Protein AF-A0A432FSB7-F1 (afdb_monomer)

Sequence (83 aa):
MAVRHGHQQIAQQRWRGLRVLAVDGSTGRLPDFPAIEEYFGKPSGSGVPLARFSRLFDVLNDQILHADMVPYATGERELAAEY

pLDDT: mean 90.81, std 13.8, range [42.16, 98.56]

Radius of gyration: 18.88 Å; Cα contacts (8 Å, |Δi|>4): 134; chains: 1; bounding box: 34×49×45 Å

Secondary structure (DSSP, 8-state):
----------PPP-BTTB--EEEEEEEEE----HHHHHHH---TT-SS-EEEEEEEEETTTTEEEEEEEEETTS-HHHHHTT-

Structure (mmCIF, N/CA/C/O backbone):
data_AF-A0A432FSB7-F1
#
_entry.id   AF-A0A432FSB7-F1
#
loop_
_atom_site.group_PDB
_atom_site.id
_atom_site.type_symbol
_atom_site.label_atom_id
_atom_site.label_alt_id
_atom_site.label_comp_id
_atom_site.label_asym_id
_atom_site.label_entity_id
_atom_site.label_seq_id
_atom_site.pdbx_PDB_ins_code
_atom_site.Cartn_x
_atom_site.Cartn_y
_atom_site.Cartn_z
_atom_site.occupancy
_atom_site.B_iso_or_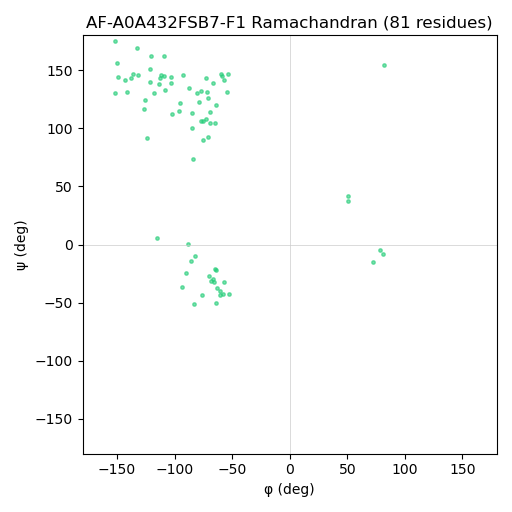equiv
_atom_site.auth_seq_id
_atom_site.auth_comp_id
_atom_site.auth_asym_id
_atom_site.auth_atom_id
_atom_site.pdbx_PDB_model_num
ATOM 1 N N . MET A 1 1 ? -3.075 -40.675 28.203 1.00 42.16 1 MET A N 1
ATOM 2 C CA . MET A 1 1 ? -2.991 -39.241 28.553 1.00 42.16 1 MET A CA 1
ATOM 3 C C . MET A 1 1 ? -3.866 -38.472 27.580 1.00 42.16 1 MET A C 1
ATOM 5 O O . MET A 1 1 ? -3.651 -38.599 26.385 1.00 42.16 1 MET A O 1
ATOM 9 N N . ALA A 1 2 ? -4.900 -37.778 28.055 1.00 43.78 2 ALA A N 1
ATOM 10 C CA . ALA A 1 2 ? -5.807 -37.033 27.183 1.00 43.78 2 ALA A CA 1
ATOM 11 C C . ALA A 1 2 ? -5.218 -35.643 26.903 1.00 43.78 2 ALA A C 1
ATOM 13 O O . ALA A 1 2 ? -5.096 -34.830 27.818 1.00 43.78 2 ALA A O 1
ATOM 14 N N . VAL A 1 3 ? -4.833 -35.380 25.654 1.00 50.31 3 VAL A N 1
ATOM 15 C CA . VAL A 1 3 ? -4.394 -34.051 25.214 1.00 50.31 3 VAL A CA 1
ATOM 16 C C . VAL A 1 3 ? -5.639 -33.177 25.072 1.00 50.31 3 VAL A C 1
ATOM 18 O O . VAL A 1 3 ? -6.446 -33.358 24.161 1.00 50.31 3 VAL A O 1
ATOM 21 N N . ARG A 1 4 ? -5.836 -32.251 26.015 1.00 53.12 4 ARG A N 1
ATOM 22 C CA . ARG A 1 4 ? -6.874 -31.221 25.916 1.00 53.12 4 ARG A CA 1
ATOM 23 C C . ARG A 1 4 ? -6.390 -30.155 24.938 1.00 53.12 4 ARG A C 1
ATOM 25 O O . ARG A 1 4 ? -5.520 -29.360 25.274 1.00 53.12 4 ARG A O 1
ATOM 32 N N . HIS A 1 5 ? -6.966 -30.130 23.743 1.00 56.41 5 HIS A N 1
ATOM 33 C CA . HIS A 1 5 ? -6.810 -29.016 22.814 1.00 56.41 5 HIS A CA 1
ATOM 34 C C . HIS A 1 5 ? -7.683 -27.861 23.316 1.00 56.41 5 HIS A C 1
ATOM 36 O O . HIS A 1 5 ? -8.875 -27.793 23.027 1.00 56.41 5 HIS A O 1
ATOM 42 N N . GLY A 1 6 ? -7.117 -26.996 24.157 1.00 54.47 6 GLY A N 1
ATOM 43 C CA . GLY A 1 6 ? -7.775 -25.761 24.566 1.00 54.47 6 GLY A CA 1
ATOM 44 C C . GLY A 1 6 ? -7.762 -24.777 23.402 1.00 54.47 6 GLY A C 1
ATOM 45 O O . GLY A 1 6 ? -6.710 -24.247 23.064 1.00 54.47 6 GLY A O 1
ATOM 46 N N . HIS A 1 7 ? -8.916 -24.531 22.784 1.00 57.38 7 HIS A N 1
ATOM 47 C CA . HIS A 1 7 ? -9.085 -23.405 21.870 1.00 57.38 7 HIS A CA 1
ATOM 48 C C . HIS A 1 7 ? -9.074 -2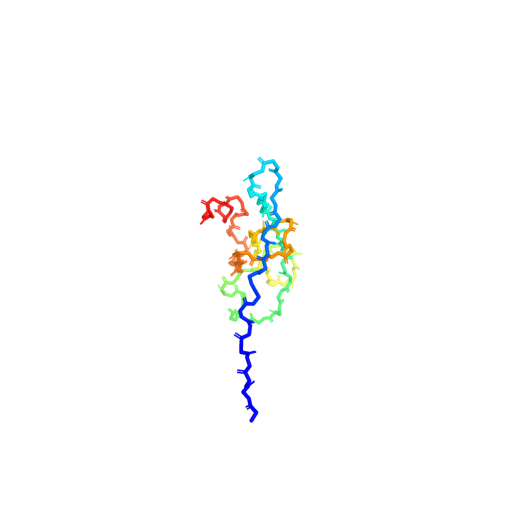2.132 22.728 1.00 57.38 7 HIS A C 1
ATOM 50 O O . HIS A 1 7 ? -10.089 -21.765 23.321 1.00 57.38 7 HIS A O 1
ATOM 56 N N . GLN A 1 8 ? -7.905 -21.512 22.902 1.00 61.25 8 GLN A N 1
ATOM 57 C CA . GLN A 1 8 ? -7.835 -20.215 23.563 1.00 61.25 8 GLN A CA 1
ATOM 58 C C . GLN A 1 8 ? -8.465 -19.181 22.634 1.00 61.25 8 GLN A C 1
ATOM 60 O O . GLN A 1 8 ? -7.883 -18.787 21.629 1.00 61.25 8 GLN A O 1
ATOM 65 N N . GLN A 1 9 ? -9.684 -18.768 22.970 1.00 61.12 9 GLN A N 1
ATOM 66 C CA . GLN A 1 9 ? -10.296 -17.583 22.390 1.00 61.12 9 GLN A CA 1
ATOM 67 C C . GLN A 1 9 ? -9.465 -16.379 22.837 1.00 61.12 9 GLN A C 1
ATOM 69 O O . GLN A 1 9 ? -9.518 -15.984 24.002 1.00 61.12 9 GLN A O 1
ATOM 74 N N . ILE A 1 10 ? -8.653 -15.831 21.932 1.00 70.25 10 ILE A N 1
ATOM 75 C CA . ILE A 1 10 ? -7.957 -14.570 22.179 1.00 70.25 10 ILE A CA 1
ATOM 76 C C . ILE A 1 10 ? -9.030 -13.482 22.185 1.00 70.25 10 ILE A C 1
ATOM 78 O O . ILE A 1 10 ? -9.691 -13.240 21.174 1.00 70.25 10 ILE A O 1
ATOM 82 N N . ALA A 1 11 ? -9.247 -12.859 23.342 1.00 81.88 11 ALA A N 1
ATOM 83 C CA . ALA A 1 11 ? -10.181 -11.750 23.453 1.00 81.88 11 ALA A CA 1
ATOM 84 C C . ALA A 1 11 ? -9.670 -10.571 22.607 1.00 81.88 11 ALA A C 1
ATOM 86 O O . ALA A 1 11 ? -8.576 -10.069 22.854 1.00 81.88 11 ALA A O 1
ATOM 87 N N . GLN A 1 12 ? -10.457 -10.133 21.619 1.00 89.44 12 GLN A N 1
ATOM 88 C CA . GLN A 1 12 ? -10.119 -8.959 20.808 1.00 89.44 12 GLN A CA 1
ATOM 89 C C . GLN A 1 12 ? -10.263 -7.680 21.635 1.00 89.44 12 GLN A C 1
ATOM 91 O O . GLN A 1 12 ? -11.335 -7.395 22.180 1.00 89.44 12 GLN A O 1
ATOM 96 N N . GLN A 1 13 ? -9.201 -6.881 21.679 1.00 95.88 13 GLN A N 1
ATOM 97 C CA . GLN A 1 13 ? -9.213 -5.549 22.264 1.00 95.88 13 GLN A CA 1
ATOM 98 C C . GLN A 1 13 ? -10.102 -4.610 21.438 1.00 95.88 13 GLN A C 1
ATOM 100 O O . GLN A 1 13 ? -10.097 -4.638 20.206 1.00 95.88 13 GLN A O 1
ATOM 105 N N . ARG A 1 14 ? -10.886 -3.774 22.128 1.00 96.44 14 ARG A N 1
ATOM 106 C CA . ARG A 1 14 ? -11.829 -2.813 21.536 1.00 96.44 14 ARG A CA 1
ATOM 107 C C . ARG A 1 14 ? -11.758 -1.484 22.272 1.00 96.44 14 ARG A C 1
ATOM 109 O O . ARG A 1 14 ? -11.681 -1.460 23.499 1.00 96.44 14 ARG A O 1
ATOM 116 N N . TRP A 1 15 ? -11.885 -0.377 21.548 1.00 96.62 15 TRP A N 1
ATOM 117 C CA . TRP A 1 15 ? -12.017 0.951 22.143 1.00 96.62 15 TRP A CA 1
ATOM 118 C C . TRP A 1 15 ? -13.493 1.324 22.228 1.00 96.62 15 TRP A C 1
ATOM 120 O O . TRP A 1 15 ? -14.163 1.455 21.208 1.00 96.62 15 TRP A O 1
ATOM 130 N N . ARG A 1 16 ? -14.029 1.465 23.447 1.00 96.88 16 ARG A N 1
ATOM 131 C CA . ARG A 1 16 ? -15.455 1.785 23.681 1.00 96.88 16 ARG A CA 1
ATOM 132 C C . ARG A 1 16 ? -16.421 0.861 22.913 1.00 96.88 16 ARG A C 1
ATOM 134 O O . ARG A 1 16 ? -17.438 1.303 22.393 1.00 96.88 16 ARG A O 1
ATOM 141 N N . GLY A 1 17 ? -16.079 -0.426 22.814 1.00 95.75 17 GLY A N 1
ATOM 142 C CA . GLY A 1 17 ? -16.857 -1.432 22.076 1.00 95.75 17 GLY A CA 1
ATOM 143 C C . GLY A 1 17 ? -16.628 -1.448 20.557 1.00 95.75 17 GLY A C 1
ATOM 144 O O . GLY A 1 17 ? -17.063 -2.388 19.888 1.00 95.75 17 GLY A O 1
ATOM 145 N N . LEU A 1 18 ? -15.893 -0.480 20.009 1.00 96.62 18 LEU A N 1
ATOM 146 C CA . LEU A 1 18 ? -15.565 -0.385 18.589 1.00 96.62 18 LEU A CA 1
ATOM 147 C C . LEU A 1 18 ? -14.222 -1.054 18.282 1.00 96.62 18 LEU A C 1
ATOM 149 O O . LEU A 1 18 ? -13.285 -1.025 19.083 1.00 96.62 18 LEU A O 1
ATOM 153 N N . ARG A 1 19 ? -14.137 -1.646 17.090 1.00 95.00 19 ARG A N 1
ATOM 154 C CA . ARG A 1 19 ? -12.872 -2.080 16.498 1.00 95.00 19 ARG A CA 1
ATOM 155 C C . ARG A 1 19 ? -12.205 -0.860 15.868 1.00 95.00 19 ARG A C 1
ATOM 157 O O . ARG A 1 19 ? -12.868 -0.134 15.133 1.00 95.00 19 ARG A O 1
ATOM 164 N N . VAL A 1 20 ? -10.931 -0.628 16.169 1.00 97.19 20 VAL A N 1
ATOM 165 C CA . VAL A 1 20 ? -10.183 0.514 15.627 1.00 97.19 20 VAL A CA 1
ATOM 166 C C . VAL A 1 20 ? -9.288 0.008 14.513 1.00 97.19 20 VAL A C 1
ATOM 168 O O . VAL A 1 20 ? -8.351 -0.749 14.765 1.00 97.19 20 VAL A O 1
ATOM 171 N N . LEU A 1 21 ? -9.609 0.417 13.290 1.00 97.06 21 LEU A N 1
ATOM 172 C CA . LEU A 1 21 ? -8.854 0.061 12.100 1.00 97.06 21 LEU A CA 1
ATOM 173 C C . LEU A 1 21 ? -8.103 1.277 11.572 1.00 97.06 21 LEU A C 1
ATOM 175 O O . LEU A 1 21 ? -8.608 2.398 11.646 1.00 97.06 21 LEU A O 1
ATOM 179 N N . ALA A 1 22 ? -6.915 1.043 11.031 1.00 96.75 22 ALA A N 1
ATOM 180 C CA . ALA A 1 22 ? -6.137 2.057 10.338 1.00 96.75 22 ALA A CA 1
ATOM 181 C C . ALA A 1 22 ? -5.638 1.507 9.007 1.00 96.75 22 ALA A C 1
ATOM 183 O O . ALA A 1 22 ? -5.321 0.323 8.899 1.00 96.75 22 ALA A O 1
ATOM 184 N N . VAL A 1 23 ? -5.556 2.386 8.015 1.00 95.94 23 VAL A N 1
ATOM 185 C CA . VAL A 1 23 ? -4.899 2.104 6.744 1.00 95.94 23 VAL A CA 1
ATOM 186 C C . VAL A 1 23 ? -3.613 2.906 6.701 1.00 95.94 23 VAL A C 1
ATOM 188 O O . VAL A 1 23 ? -3.631 4.095 7.016 1.00 95.94 23 VAL A O 1
ATOM 191 N N . ASP A 1 24 ? -2.521 2.257 6.318 1.00 94.56 24 ASP A N 1
ATOM 192 C CA . ASP A 1 24 ? -1.253 2.925 6.041 1.00 94.56 24 ASP A CA 1
ATOM 193 C C . ASP A 1 24 ? -0.631 2.369 4.758 1.00 94.56 24 ASP A C 1
ATOM 195 O O . ASP A 1 24 ? -0.783 1.184 4.428 1.00 94.56 24 ASP A O 1
ATOM 199 N N . GLY A 1 25 ? 0.058 3.238 4.027 1.00 93.31 25 GLY A N 1
ATOM 200 C CA . GLY A 1 25 ? 0.676 2.934 2.749 1.00 93.31 25 GLY A CA 1
ATOM 201 C C . GLY A 1 25 ? 2.180 3.163 2.752 1.00 93.31 25 GLY A C 1
ATOM 202 O O . GLY A 1 25 ? 2.758 3.836 3.599 1.00 93.31 25 GLY A O 1
ATOM 203 N N . SER A 1 26 ? 2.861 2.572 1.776 1.00 94.50 26 SER 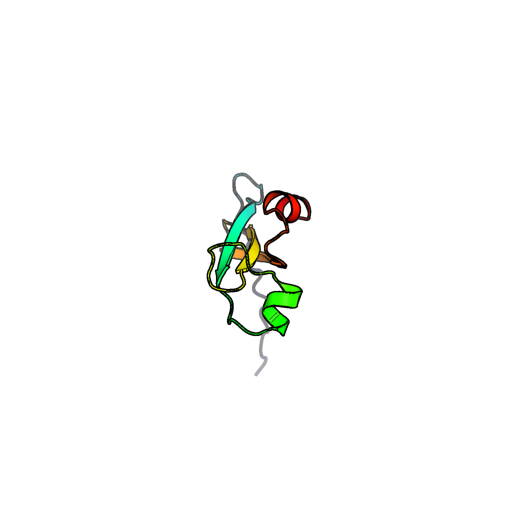A N 1
ATOM 204 C CA . SER A 1 26 ? 4.294 2.805 1.593 1.00 94.50 26 SER A CA 1
ATOM 205 C C . SER A 1 26 ? 4.706 2.635 0.138 1.00 94.50 26 SER A C 1
ATOM 207 O O . SER A 1 26 ? 3.911 2.255 -0.720 1.00 94.50 26 SER A O 1
ATOM 209 N N . THR A 1 27 ? 5.970 2.923 -0.154 1.00 96.38 27 THR A N 1
ATOM 210 C CA . THR A 1 27 ? 6.588 2.661 -1.453 1.00 96.38 27 THR A CA 1
ATOM 211 C C . THR A 1 27 ? 7.855 1.841 -1.251 1.00 96.38 27 THR A C 1
ATOM 213 O O . THR A 1 27 ? 8.741 2.238 -0.498 1.00 96.38 27 THR A O 1
ATOM 216 N N . GLY A 1 28 ? 7.945 0.691 -1.919 1.00 96.25 28 GLY A N 1
ATOM 217 C CA . GLY 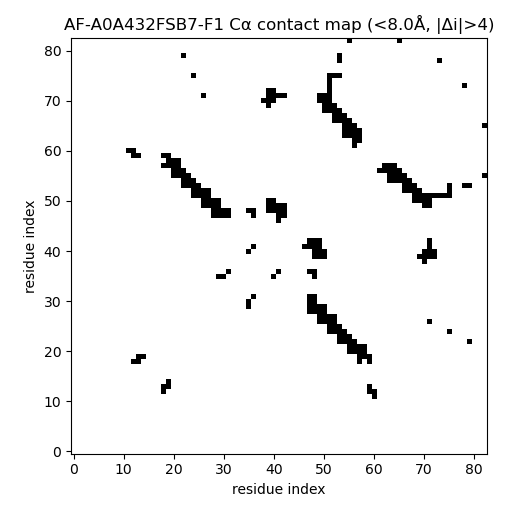A 1 28 ? 9.115 -0.186 -1.859 1.00 96.25 28 GLY A CA 1
ATOM 218 C C . GLY A 1 28 ? 9.983 -0.071 -3.087 1.00 96.25 28 GLY A C 1
ATOM 219 O O . GLY A 1 28 ? 9.470 -0.070 -4.199 1.00 96.25 28 GLY A O 1
ATOM 220 N N . ARG A 1 29 ? 11.299 -0.063 -2.883 1.00 98.06 29 ARG A N 1
ATOM 221 C CA . ARG A 1 29 ? 12.269 -0.283 -3.959 1.00 98.06 29 ARG A CA 1
ATOM 222 C C . ARG A 1 29 ? 12.327 -1.771 -4.281 1.00 98.06 29 ARG A C 1
ATOM 224 O O . ARG A 1 29 ? 12.459 -2.581 -3.365 1.00 98.06 29 ARG A O 1
ATOM 231 N N . LEU A 1 30 ? 12.255 -2.119 -5.559 1.00 98.25 30 LEU A N 1
ATOM 232 C CA . LEU A 1 30 ? 12.348 -3.496 -6.034 1.00 98.25 30 LEU A CA 1
ATOM 233 C C . LEU A 1 30 ? 13.672 -3.736 -6.778 1.00 98.25 30 LEU A C 1
ATOM 235 O O . LEU A 1 30 ? 14.326 -2.775 -7.192 1.00 98.25 30 LEU A O 1
ATOM 239 N N . PRO A 1 31 ? 14.089 -5.003 -6.957 1.00 98.00 31 PRO A N 1
ATOM 240 C CA . PRO A 1 31 ? 15.203 -5.336 -7.838 1.00 98.00 31 PRO A CA 1
ATOM 241 C C . PRO A 1 31 ? 14.964 -4.845 -9.274 1.00 98.00 31 PRO A C 1
ATOM 243 O O . PRO A 1 31 ? 13.851 -4.931 -9.793 1.00 98.00 31 PRO A O 1
ATOM 246 N N . ASP A 1 32 ? 16.018 -4.354 -9.924 1.00 97.38 32 ASP A N 1
ATOM 247 C CA . ASP A 1 32 ? 15.956 -3.796 -11.280 1.00 97.38 32 ASP A CA 1
ATOM 248 C C . ASP A 1 32 ? 16.054 -4.907 -12.339 1.00 97.38 32 ASP A C 1
ATOM 250 O O . ASP A 1 32 ? 17.096 -5.119 -12.960 1.00 97.38 32 ASP A O 1
ATOM 254 N N . PHE A 1 33 ? 14.972 -5.674 -12.489 1.00 97.88 33 PHE A N 1
ATOM 255 C CA . PHE A 1 33 ? 14.824 -6.686 -13.536 1.00 97.88 33 PHE A CA 1
ATOM 256 C C . PHE A 1 33 ? 13.732 -6.272 -14.531 1.00 97.88 33 PHE A C 1
ATOM 258 O O . PHE A 1 33 ? 12.694 -5.778 -14.086 1.00 97.88 33 PHE A O 1
ATOM 265 N N . PRO A 1 34 ? 13.885 -6.555 -15.843 1.00 98.00 34 PRO A N 1
ATOM 266 C CA . PRO A 1 34 ? 12.900 -6.159 -16.854 1.00 98.00 34 PRO A CA 1
ATOM 267 C C . PRO A 1 34 ? 11.464 -6.590 -16.533 1.00 98.00 34 PRO A C 1
ATOM 269 O O . PRO A 1 34 ? 10.553 -5.782 -16.641 1.00 98.00 34 PRO A O 1
ATOM 272 N N . ALA A 1 35 ? 11.264 -7.820 -16.047 1.00 98.31 35 ALA A N 1
ATOM 273 C CA . ALA A 1 35 ? 9.933 -8.324 -15.691 1.00 98.31 35 ALA A CA 1
ATOM 274 C C . ALA A 1 35 ? 9.301 -7.595 -14.486 1.00 98.31 35 ALA A C 1
ATOM 276 O O . ALA A 1 35 ? 8.082 -7.489 -14.384 1.00 98.31 35 ALA A O 1
ATOM 277 N N . ILE A 1 36 ? 10.125 -7.091 -13.560 1.00 98.31 36 ILE A N 1
ATOM 278 C CA . ILE A 1 36 ? 9.649 -6.311 -12.411 1.00 98.31 36 ILE A CA 1
ATOM 279 C C . ILE A 1 36 ? 9.289 -4.899 -12.866 1.00 98.31 36 ILE A C 1
ATOM 281 O O . ILE A 1 36 ? 8.251 -4.385 -12.463 1.00 98.31 36 ILE A O 1
ATOM 285 N N . GLU A 1 37 ? 10.118 -4.284 -13.709 1.00 98.12 37 GLU A N 1
ATOM 286 C CA . GLU A 1 37 ? 9.816 -2.984 -14.310 1.00 98.12 37 GLU A CA 1
ATOM 287 C C . GLU A 1 37 ? 8.536 -3.030 -15.151 1.00 98.12 37 GLU A C 1
ATOM 289 O O . GLU A 1 37 ? 7.699 -2.142 -15.012 1.00 98.12 37 GLU A O 1
ATOM 294 N N . GLU A 1 38 ? 8.352 -4.083 -15.953 1.00 98.31 38 GLU A N 1
ATOM 295 C CA . GLU A 1 38 ? 7.162 -4.290 -16.785 1.00 98.31 38 GLU A CA 1
ATOM 296 C C . GLU A 1 38 ? 5.874 -4.324 -15.954 1.00 98.31 38 GLU A C 1
ATOM 298 O O . GLU A 1 38 ? 4.881 -3.708 -16.335 1.00 98.31 38 GLU A O 1
ATOM 303 N N . TYR A 1 39 ? 5.891 -5.001 -14.803 1.00 98.19 39 TYR A N 1
ATOM 304 C CA . TYR A 1 39 ? 4.710 -5.104 -13.948 1.00 98.19 39 TYR A CA 1
ATOM 305 C C . TYR A 1 39 ? 4.525 -3.889 -13.029 1.00 98.19 39 TYR A C 1
ATOM 307 O O . TYR A 1 39 ? 3.440 -3.317 -12.959 1.00 98.19 39 TYR A O 1
ATOM 315 N N . PHE A 1 40 ? 5.565 -3.494 -12.290 1.00 98.31 40 PHE A N 1
ATOM 316 C CA . PHE A 1 40 ? 5.451 -2.494 -11.222 1.00 98.31 40 PHE A CA 1
ATOM 317 C C . PHE A 1 40 ? 5.675 -1.053 -11.689 1.00 98.31 40 PHE A C 1
ATOM 319 O O . PHE A 1 40 ? 5.170 -0.116 -11.064 1.00 98.31 40 PHE A O 1
ATOM 326 N N . GLY A 1 41 ? 6.409 -0.869 -12.784 1.00 98.19 41 GLY A N 1
ATOM 327 C CA . GLY A 1 41 ? 6.827 0.431 -13.288 1.00 98.19 41 GLY A CA 1
ATOM 328 C C . GLY A 1 41 ? 8.068 0.995 -12.589 1.00 98.19 41 GLY A C 1
ATOM 329 O O . GLY A 1 41 ? 8.368 0.711 -11.426 1.00 98.19 41 GLY A O 1
ATOM 330 N N . LYS A 1 42 ? 8.786 1.853 -13.321 1.00 98.06 42 LYS A N 1
ATOM 331 C CA . LYS A 1 42 ? 9.991 2.567 -12.875 1.00 98.06 42 LYS A CA 1
ATOM 332 C C . LYS A 1 42 ? 9.799 4.076 -13.052 1.00 98.06 42 LYS A C 1
ATOM 334 O O . LYS A 1 42 ? 10.060 4.616 -14.127 1.00 98.06 42 LYS A O 1
ATOM 339 N N . PRO A 1 43 ? 9.302 4.780 -12.021 1.00 96.62 43 PRO A N 1
ATOM 340 C CA . PRO A 1 43 ? 9.040 6.215 -12.100 1.00 96.62 43 PRO A CA 1
ATOM 341 C C . PRO A 1 43 ? 10.304 7.002 -12.440 1.00 96.62 43 PRO A C 1
ATOM 343 O O . PRO A 1 43 ? 11.398 6.648 -11.991 1.00 96.62 43 PRO A O 1
ATOM 346 N N . SER A 1 44 ? 10.169 8.086 -13.203 1.00 96.50 44 SER A N 1
ATOM 347 C CA . SER A 1 44 ? 11.318 8.906 -13.601 1.00 96.50 44 SER A CA 1
ATOM 348 C C . SER A 1 44 ? 12.122 9.371 -12.380 1.00 96.50 44 SER A C 1
ATOM 350 O O . SER A 1 44 ? 11.557 9.835 -11.391 1.00 96.50 44 SER A O 1
ATOM 352 N N . GLY A 1 45 ? 13.445 9.204 -12.429 1.00 95.50 45 GLY A N 1
ATOM 353 C CA . GLY A 1 45 ? 14.355 9.576 -11.340 1.00 95.50 45 GLY A CA 1
ATOM 354 C C . GLY A 1 45 ? 14.428 8.597 -10.157 1.00 95.50 45 GLY A C 1
ATOM 355 O O . GLY A 1 45 ? 15.278 8.781 -9.292 1.00 95.50 45 GLY A O 1
ATOM 356 N N . SER A 1 46 ? 13.613 7.536 -10.114 1.00 96.44 46 SER A N 1
ATOM 357 C CA . SER A 1 46 ? 13.649 6.534 -9.028 1.00 96.44 46 SER A CA 1
ATOM 358 C C . SER A 1 46 ? 14.899 5.640 -9.047 1.00 96.44 46 SER A C 1
ATOM 360 O O . SER A 1 46 ? 15.309 5.104 -8.014 1.00 96.44 46 SER A O 1
ATOM 362 N N . GLY A 1 47 ? 15.490 5.446 -10.230 1.00 96.81 47 GLY A N 1
ATOM 363 C CA . GLY A 1 47 ? 16.636 4.565 -10.467 1.00 96.81 47 GLY A CA 1
ATOM 364 C C . GLY A 1 47 ? 16.326 3.064 -10.403 1.00 96.81 47 GLY A C 1
ATOM 365 O O . GLY A 1 47 ? 17.131 2.281 -10.889 1.00 96.81 47 GLY A O 1
ATOM 366 N N . VAL A 1 48 ? 15.175 2.653 -9.862 1.00 98.19 48 VAL A N 1
ATOM 367 C CA . VAL A 1 48 ? 14.741 1.251 -9.704 1.00 98.19 48 VAL A CA 1
ATOM 368 C C . VAL A 1 48 ? 13.212 1.156 -9.772 1.00 98.19 48 VAL A C 1
ATOM 370 O O . VAL A 1 48 ? 12.547 2.141 -9.444 1.00 98.19 48 VAL A O 1
ATOM 373 N N . PRO A 1 49 ? 12.631 0.001 -10.135 1.00 98.56 49 PRO A N 1
ATOM 374 C CA . PRO A 1 49 ? 11.188 -0.184 -10.070 1.00 98.56 49 PRO A CA 1
ATOM 375 C C . PRO A 1 49 ? 10.665 0.008 -8.646 1.00 98.56 49 PRO A C 1
ATOM 377 O O . PRO A 1 49 ? 11.350 -0.321 -7.668 1.00 98.56 49 PRO A O 1
ATOM 380 N N . LEU A 1 50 ? 9.451 0.542 -8.530 1.00 98.38 50 LEU A N 1
ATOM 381 C CA . LEU A 1 50 ? 8.815 0.811 -7.245 1.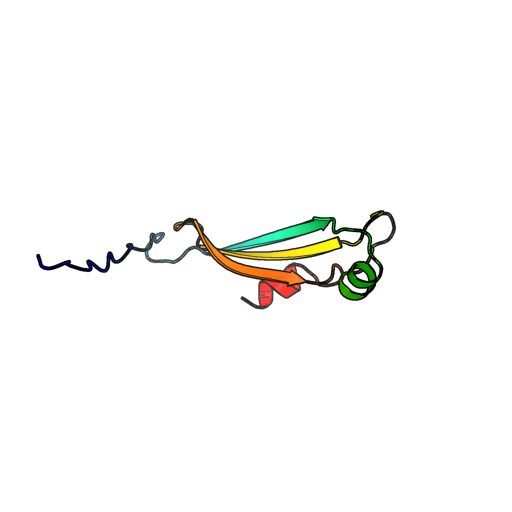00 98.38 50 LEU A CA 1
ATOM 382 C C . LEU A 1 50 ? 7.482 0.064 -7.134 1.00 98.38 50 LEU A C 1
ATOM 384 O O . LEU A 1 50 ? 6.710 0.037 -8.082 1.00 98.38 50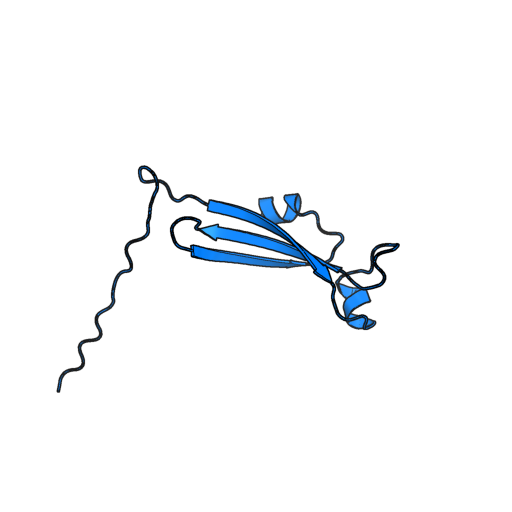 LEU A O 1
ATOM 388 N N . ALA A 1 51 ? 7.180 -0.495 -5.964 1.00 97.88 51 ALA A N 1
ATOM 389 C CA . ALA A 1 51 ? 5.846 -1.000 -5.632 1.00 97.88 51 ALA A CA 1
ATOM 390 C C . ALA A 1 51 ? 5.113 -0.025 -4.713 1.00 97.88 51 ALA A C 1
ATOM 392 O O . ALA A 1 51 ? 5.725 0.547 -3.806 1.00 97.88 51 ALA A O 1
ATOM 393 N N . ARG A 1 52 ? 3.795 0.096 -4.885 1.00 97.56 52 ARG A N 1
ATOM 394 C CA . ARG A 1 52 ? 2.905 0.698 -3.889 1.00 97.56 52 ARG A CA 1
ATOM 395 C C . ARG A 1 52 ? 2.450 -0.385 -2.915 1.00 97.56 52 ARG A C 1
ATOM 397 O O . ARG A 1 52 ? 2.037 -1.464 -3.330 1.00 97.56 52 ARG A O 1
ATOM 404 N N . PHE A 1 53 ? 2.492 -0.069 -1.628 1.00 95.31 53 PHE A N 1
ATOM 405 C CA . PHE A 1 53 ? 1.900 -0.883 -0.574 1.00 95.31 53 PHE A CA 1
ATOM 406 C C 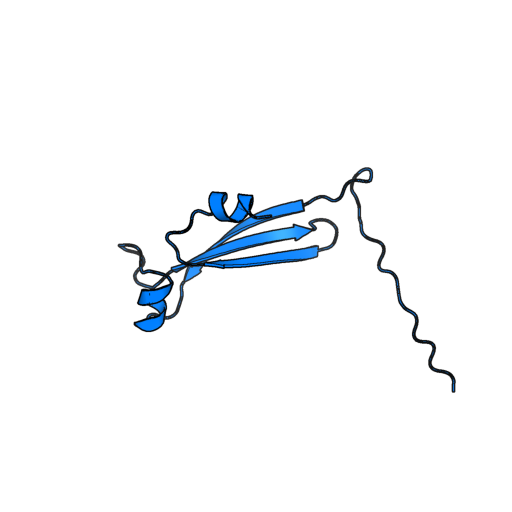. PHE A 1 53 ? 0.714 -0.170 0.051 1.00 95.31 53 PHE A C 1
ATOM 408 O O . PHE A 1 53 ? 0.760 1.049 0.223 1.00 95.31 53 PHE A O 1
ATOM 415 N N . SER A 1 54 ? -0.283 -0.943 0.460 1.00 95.62 54 SER A N 1
ATOM 416 C CA . SER A 1 54 ? -1.357 -0.498 1.344 1.00 95.62 54 SER A CA 1
ATOM 417 C C . SER A 1 54 ? -1.723 -1.634 2.294 1.00 95.62 54 SER A C 1
ATOM 419 O O . SER A 1 54 ? -1.652 -2.806 1.918 1.00 95.62 54 SER A O 1
ATOM 421 N N . ARG A 1 55 ? -2.019 -1.307 3.551 1.00 95.81 55 ARG A N 1
ATOM 422 C CA . ARG A 1 55 ? -2.278 -2.287 4.610 1.00 95.81 55 ARG A CA 1
ATOM 423 C C . ARG A 1 55 ? -3.398 -1.808 5.520 1.00 95.81 55 ARG A C 1
ATOM 425 O O . ARG A 1 55 ? -3.332 -0.689 6.018 1.00 95.81 55 ARG A O 1
ATOM 432 N N . LEU A 1 56 ? -4.365 -2.682 5.786 1.00 97.25 56 LEU A N 1
ATOM 433 C CA . LEU A 1 56 ? -5.397 -2.508 6.803 1.00 97.25 56 LEU A CA 1
ATOM 434 C C . LEU A 1 56 ? -4.960 -3.199 8.098 1.00 97.25 56 LEU A C 1
ATOM 436 O O . LEU A 1 56 ? -4.741 -4.413 8.125 1.00 97.25 56 LEU A O 1
ATOM 440 N N . PHE A 1 57 ? -4.881 -2.438 9.183 1.00 96.94 57 PHE A N 1
ATOM 441 C CA . PHE A 1 57 ? -4.451 -2.903 10.496 1.00 96.94 57 PHE A CA 1
ATOM 442 C C . PHE A 1 57 ? -5.585 -2.856 11.513 1.00 96.94 57 PHE A C 1
ATOM 444 O O . PHE A 1 57 ? -6.300 -1.861 11.612 1.00 96.94 57 PHE A O 1
ATOM 451 N N . ASP A 1 58 ? -5.682 -3.895 12.336 1.00 97.00 58 ASP A N 1
ATOM 452 C CA . ASP A 1 58 ? -6.326 -3.832 13.641 1.00 97.00 58 ASP A CA 1
ATOM 453 C C . ASP A 1 58 ? -5.313 -3.322 14.666 1.00 97.00 58 ASP A C 1
ATOM 455 O O . ASP A 1 58 ? -4.442 -4.059 15.132 1.00 97.00 58 ASP A O 1
ATOM 459 N N . VAL A 1 59 ? -5.418 -2.034 14.985 1.00 96.50 59 VAL A N 1
ATOM 460 C CA . VAL A 1 59 ? -4.390 -1.302 15.738 1.00 96.50 59 VAL A CA 1
ATOM 461 C C . VAL A 1 59 ? -4.289 -1.776 17.186 1.00 96.50 59 VAL A C 1
ATOM 463 O O . VAL A 1 59 ? -3.215 -1.743 17.770 1.00 96.50 59 VAL A O 1
ATOM 466 N N . LEU A 1 60 ? -5.397 -2.215 17.787 1.00 97.06 60 LEU A N 1
ATOM 467 C CA . LEU A 1 60 ? -5.407 -2.624 19.198 1.00 97.06 60 LEU A CA 1
ATOM 468 C C . LEU A 1 60 ? -4.997 -4.083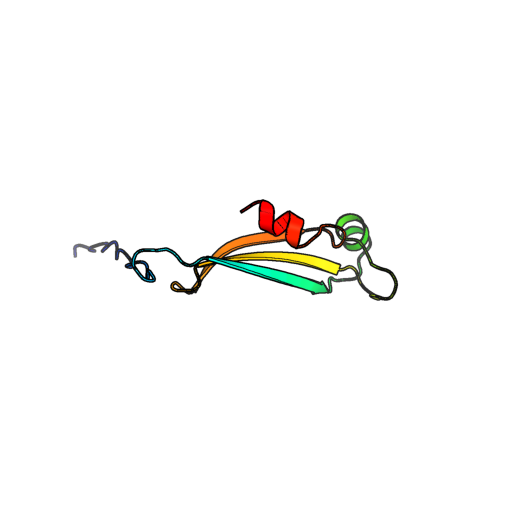 19.395 1.00 97.06 60 LEU A C 1
ATOM 470 O O . LEU A 1 60 ? -4.759 -4.511 20.521 1.00 97.06 60 LEU A O 1
ATOM 474 N N . ASN A 1 61 ? -4.982 -4.856 18.313 1.00 95.06 61 ASN A N 1
ATOM 475 C CA . ASN A 1 61 ? -4.701 -6.285 18.343 1.00 95.06 61 ASN A CA 1
ATOM 476 C C . ASN A 1 61 ? -3.410 -6.642 17.594 1.00 95.06 61 ASN A C 1
ATOM 478 O O . ASN A 1 61 ? -3.127 -7.828 17.451 1.00 95.06 61 ASN A O 1
ATOM 482 N N . ASP A 1 62 ? -2.653 -5.645 17.118 1.00 94.12 62 ASP A N 1
ATOM 483 C CA . ASP A 1 62 ? -1.401 -5.800 16.365 1.00 94.12 62 ASP A CA 1
ATOM 484 C C . ASP A 1 62 ? -1.522 -6.778 15.182 1.00 94.12 62 ASP A C 1
ATOM 486 O O . ASP A 1 62 ? -0.650 -7.610 14.923 1.00 94.12 62 ASP A O 1
ATOM 490 N N . GLN A 1 63 ? -2.640 -6.697 14.453 1.00 94.88 63 GLN A N 1
ATOM 491 C CA . GLN A 1 63 ? -2.960 -7.618 13.361 1.00 94.88 63 GLN A CA 1
ATOM 492 C C . GLN A 1 63 ? -3.074 -6.894 12.024 1.00 94.88 63 GLN A C 1
ATOM 494 O O . GLN A 1 63 ? -3.821 -5.929 11.887 1.00 94.88 63 GLN A O 1
ATOM 499 N N . ILE A 1 64 ? -2.392 -7.419 11.005 1.00 95.44 64 ILE A N 1
ATOM 500 C CA . ILE A 1 64 ? -2.673 -7.077 9.608 1.00 95.44 64 ILE A CA 1
ATOM 501 C C . ILE A 1 64 ? -3.902 -7.873 9.185 1.00 95.44 64 ILE A C 1
ATOM 503 O O . ILE A 1 64 ? -3.908 -9.101 9.266 1.00 95.44 64 ILE A O 1
ATOM 507 N N . LEU A 1 65 ? -4.937 -7.169 8.746 1.00 95.62 65 LEU A N 1
ATOM 508 C CA . LEU A 1 65 ? -6.173 -7.772 8.254 1.00 95.62 65 LEU A CA 1
ATOM 509 C C . LEU A 1 65 ? -6.148 -7.946 6.744 1.00 95.62 65 LEU A C 1
ATOM 511 O O . LEU A 1 65 ? -6.660 -8.937 6.236 1.00 95.62 65 LEU A O 1
ATOM 515 N N . HIS A 1 66 ? -5.537 -6.986 6.055 1.00 95.69 66 HIS A N 1
ATOM 516 C CA . HIS A 1 66 ? -5.361 -7.001 4.613 1.00 95.69 66 HIS A CA 1
ATOM 517 C C . HIS A 1 66 ? -4.073 -6.267 4.246 1.00 95.69 66 HIS A C 1
ATOM 519 O O . HIS A 1 66 ? -3.705 -5.294 4.908 1.00 95.69 66 HIS A O 1
ATOM 525 N N . ALA A 1 67 ? -3.372 -6.732 3.218 1.00 93.75 67 ALA A N 1
ATOM 526 C CA . ALA A 1 67 ? -2.179 -6.074 2.706 1.00 93.75 67 ALA A CA 1
ATOM 527 C C . ALA A 1 67 ? -1.999 -6.371 1.221 1.00 93.75 67 ALA A C 1
ATOM 529 O O . ALA A 1 67 ? -1.962 -7.537 0.837 1.00 93.75 67 ALA A O 1
ATOM 530 N N . ASP A 1 68 ? -1.776 -5.322 0.435 1.00 94.75 68 ASP A N 1
ATOM 531 C CA . ASP A 1 68 ? -1.520 -5.425 -0.997 1.00 94.75 68 ASP A CA 1
ATOM 532 C C . ASP A 1 68 ? -0.175 -4.812 -1.391 1.00 94.75 68 ASP A C 1
ATOM 534 O O . ASP A 1 68 ? 0.328 -3.865 -0.773 1.00 94.75 68 ASP A O 1
ATOM 538 N N . MET A 1 69 ? 0.396 -5.370 -2.459 1.00 95.38 69 MET A N 1
ATOM 539 C CA . MET A 1 69 ? 1.544 -4.839 -3.188 1.00 95.38 69 MET A CA 1
ATOM 540 C C . MET A 1 69 ? 1.158 -4.742 -4.663 1.00 95.38 69 MET A C 1
ATOM 542 O O . MET A 1 69 ? 0.901 -5.757 -5.309 1.00 95.38 69 MET A O 1
ATOM 546 N N . VAL A 1 70 ? 1.126 -3.527 -5.198 1.00 97.12 70 VAL A N 1
ATOM 547 C CA . VAL A 1 70 ? 0.601 -3.245 -6.542 1.00 97.12 70 VAL A CA 1
ATOM 548 C C . VAL A 1 70 ? 1.559 -2.342 -7.331 1.00 97.12 70 VAL A C 1
ATOM 550 O O . VAL A 1 70 ? 2.510 -1.801 -6.745 1.00 97.12 70 VAL A O 1
ATOM 553 N N . PRO A 1 71 ? 1.349 -2.166 -8.651 1.00 98.00 71 PRO A N 1
ATOM 554 C CA . PRO A 1 71 ? 2.148 -1.247 -9.455 1.00 98.00 71 PRO A CA 1
ATOM 555 C C . PRO A 1 71 ? 2.193 0.171 -8.879 1.00 98.00 71 PRO A C 1
ATOM 557 O O . PRO A 1 71 ? 1.224 0.655 -8.296 1.00 98.00 71 PRO A O 1
ATOM 560 N N . TYR A 1 72 ? 3.317 0.868 -9.063 1.00 97.69 72 TYR A N 1
ATOM 561 C CA . TYR A 1 72 ? 3.528 2.208 -8.502 1.00 97.69 72 TYR A CA 1
ATOM 562 C C . TYR A 1 72 ? 2.460 3.224 -8.922 1.00 97.69 72 TYR A C 1
ATOM 564 O O . TYR A 1 72 ? 2.153 4.150 -8.170 1.00 97.69 72 TYR A O 1
ATOM 572 N N . ALA A 1 73 ? 1.927 3.063 -10.136 1.00 97.00 73 ALA A N 1
ATOM 573 C CA . ALA A 1 73 ? 0.937 3.963 -10.711 1.00 97.00 73 ALA A CA 1
ATOM 574 C C . ALA A 1 73 ? -0.399 3.965 -9.947 1.00 97.00 73 ALA A C 1
ATOM 576 O O . ALA A 1 73 ? -1.137 4.943 -10.045 1.00 97.00 73 ALA A O 1
ATOM 577 N N . THR A 1 74 ? -0.699 2.915 -9.177 1.00 96.44 74 THR A N 1
ATOM 578 C CA . THR A 1 74 ? -1.917 2.840 -8.366 1.00 96.44 74 THR A CA 1
ATOM 579 C C . THR A 1 74 ? -1.828 3.787 -7.169 1.00 96.44 74 THR A C 1
ATOM 581 O O . THR A 1 74 ? -0.838 3.814 -6.425 1.00 96.44 74 THR A O 1
ATOM 584 N N . GLY A 1 75 ? -2.880 4.583 -6.968 1.00 92.44 75 GLY A N 1
ATOM 585 C CA . GLY A 1 75 ? -2.939 5.547 -5.876 1.00 92.44 75 GLY A CA 1
ATOM 586 C C . GLY A 1 75 ? -3.128 4.870 -4.517 1.00 92.44 75 GLY A C 1
ATOM 587 O O . GLY A 1 75 ? -3.892 3.924 -4.377 1.00 92.44 75 GLY A O 1
ATOM 588 N N . GLU A 1 76 ? -2.503 5.390 -3.461 1.00 90.31 76 GLU A N 1
ATOM 589 C CA . GLU A 1 76 ? -2.723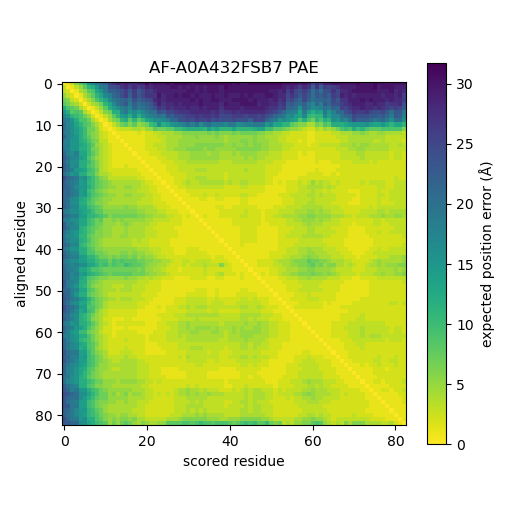 4.849 -2.108 1.00 90.31 76 GLU A CA 1
ATOM 590 C C . GLU A 1 76 ? -4.179 5.004 -1.647 1.00 90.31 76 GLU A C 1
ATOM 592 O O . GLU A 1 76 ? -4.741 4.105 -1.032 1.00 90.31 76 GLU A O 1
ATOM 597 N N . ARG A 1 77 ? -4.814 6.128 -2.003 1.00 91.62 77 ARG A N 1
ATOM 598 C CA . ARG A 1 77 ? -6.229 6.382 -1.709 1.00 91.62 77 ARG A CA 1
ATOM 599 C C . ARG A 1 77 ? -7.165 5.430 -2.452 1.00 91.62 77 ARG A C 1
ATOM 601 O O . ARG A 1 77 ? -8.228 5.123 -1.931 1.00 91.62 77 ARG A O 1
ATOM 608 N N . GLU A 1 78 ? -6.778 5.014 -3.654 1.00 94.00 78 GLU A N 1
ATOM 609 C CA . GLU A 1 78 ? -7.513 4.017 -4.433 1.00 94.00 78 GLU A CA 1
ATOM 610 C C . GLU A 1 78 ? -7.494 2.682 -3.687 1.00 94.00 78 GLU A C 1
ATOM 612 O O . GLU A 1 78 ? -8.550 2.163 -3.359 1.00 94.00 78 GLU A O 1
ATOM 617 N N . LEU A 1 79 ? -6.313 2.223 -3.259 1.00 92.56 79 LEU A N 1
ATOM 618 C CA . LEU A 1 79 ? -6.181 1.005 -2.451 1.00 92.56 79 LEU A CA 1
ATOM 619 C C . LEU A 1 79 ? -6.921 1.087 -1.114 1.00 92.56 79 LEU A C 1
ATOM 621 O O . LEU A 1 79 ? -7.533 0.121 -0.683 1.00 92.56 79 LEU A O 1
ATOM 625 N N . ALA A 1 80 ? -6.876 2.240 -0.445 1.00 91.75 80 ALA A N 1
ATOM 626 C CA . ALA A 1 80 ? -7.568 2.432 0.826 1.00 91.75 80 ALA A CA 1
ATOM 627 C C . ALA A 1 80 ? -9.101 2.341 0.710 1.00 91.75 80 ALA A C 1
ATOM 629 O O . ALA A 1 80 ? -9.759 2.107 1.720 1.00 91.75 80 ALA A O 1
ATOM 630 N N . ALA A 1 81 ? -9.667 2.558 -0.481 1.00 93.25 81 ALA A N 1
ATOM 631 C CA . ALA A 1 81 ? -11.106 2.476 -0.719 1.00 93.25 81 ALA A CA 1
ATOM 632 C C . ALA A 1 81 ? -11.613 1.039 -0.951 1.00 93.25 81 ALA A C 1
ATOM 634 O O . ALA A 1 81 ? -12.824 0.837 -0.958 1.00 93.25 81 ALA A O 1
ATOM 635 N N . GLU A 1 82 ? -10.715 0.065 -1.120 1.00 90.31 82 GLU A N 1
ATOM 636 C CA . GLU A 1 82 ? -11.040 -1.349 -1.374 1.00 90.31 82 GLU A CA 1
ATOM 637 C C . GLU A 1 82 ? -11.231 -2.178 -0.084 1.00 90.31 82 GLU A C 1
ATOM 639 O O . GLU A 1 82 ? -11.490 -3.381 -0.151 1.00 90.31 82 GLU A O 1
ATOM 644 N N . TYR A 1 83 ? -11.090 -1.554 1.093 1.00 86.44 83 TYR A N 1
ATOM 645 C CA . TYR A 1 83 ? -11.159 -2.202 2.413 1.00 86.44 83 TYR A CA 1
ATOM 646 C C . TYR A 1 83 ? -12.510 -2.075 3.122 1.00 86.44 83 TYR A C 1
ATOM 648 O O . TYR A 1 83 ? -13.170 -1.018 2.995 1.00 86.44 83 TYR A O 1
#

Nearest PDB structures (foldseek):
  6x68-assembly1_C  TM=5.039E-01  e=3.252E+00  Trichoplusia ni
  4hxg-assembly2_H  TM=4.842E-01  e=4.170E+00  Pyrococcus horikoshii OT3
  4hxg-assembly2_J  TM=4.238E-01  e=2.698E+00  Pyrococcus horikoshii OT3
  4hxf-assembly1_B  TM=4.650E-01  e=7.764E+00  Pyrococcus horikoshii OT3
  1lxe-assembly1_A-2  TM=3.081E-01  e=3.918E+00  Sus scrofa

Mean predicted aligned error: 6.33 Å

Solvent-accessible surface area (backbone atoms only — not comparable to full-atom values): 5182 Å² total; per-residue (Å²): 136,87,84,79,84,75,82,77,78,77,79,80,59,57,62,95,85,37,80,58,71,47,75,55,66,50,75,44,83,47,72,81,42,72,73,46,31,72,64,24,32,59,59,88,90,61,89,35,16,29,32,25,32,39,34,38,29,36,67,71,66,80,37,79,77,45,76,51,79,43,35,44,88,56,52,64,70,60,59,63,67,78,110

Foldseek 3Di:
DDDDPDPPPDDDDADVNHFDKDKDKDKDFDDADPVLCVWQNDDPPNVGGIWIKMFIDRPRRRDTPDIDTGHPPDDNVNVVVVD